Protein AF-S4NZG7-F1 (afdb_monomer)

InterPro domains:
  IPR000595 Cyclic nucleotide-binding domain [PS50042] (1-69)
  IPR014710 RmlC-like jelly roll fold [G3DSA:2.60.120.10] (1-69)
  IPR018490 Cyclic nucleotide-binding domain superfamily [SSF51206] (1-67)

Radius of gyration: 14.14 Å; Cα contacts (8 Å, |Δi|>4): 85; chains: 1; bounding box: 36×20×34 Å

Secondary structure (DSSP, 8-state):
--EEEEEE-SSSS-EEEEEEE-TT----HHHHHH-PPPSEEEEESSS-------HHHHHHHHHH-GGG-

Nearest PDB structures (foldseek):
  5j3u-assembly1_A  TM=8.868E-01  e=2.009E-01  Toxoplasma gondii
  5kjz-assembly1_A  TM=8.890E-01  e=2.292E-01  Homo sapiens
  6rsx-assembly1_A  TM=8.820E-01  e=2.448E-01  Euglena gracilis
  6bq8-assembly1_A  TM=8.981E-01  e=1.191E+00  Homo sapiens
  5l0n-assembly1_A  TM=8.428E-01  e=1.359E+00  Homo sapiens

Solvent-accessible surface area (backbone atoms only — not comparable to full-atom values): 4444 Å² total; per-residue (Å²): 84,36,32,40,32,28,33,64,49,94,78,73,90,55,69,46,81,74,52,74,48,49,86,91,66,85,79,68,60,63,30,54,76,73,68,46,83,68,76,60,50,78,43,73,78,41,84,58,88,80,86,85,80,50,58,68,56,54,51,54,50,37,72,77,40,68,80,79,112

Structure (mmCIF, N/CA/C/O backbone):
data_AF-S4NZG7-F1
#
_entry.id   AF-S4NZG7-F1
#
loop_
_atom_site.group_PDB
_atom_site.id
_atom_site.type_symbol
_atom_site.label_atom_id
_atom_site.label_alt_id
_atom_site.label_comp_id
_atom_site.label_asym_id
_atom_site.label_entity_id
_atom_site.label_seq_id
_atom_site.pdbx_PDB_ins_code
_atom_site.Cartn_x
_atom_site.Cartn_y
_atom_site.Cartn_z
_atom_site.occupancy
_atom_site.B_iso_or_equiv
_atom_site.auth_seq_id
_atom_site.auth_comp_id
_atom_site.auth_asym_id
_atom_site.auth_atom_id
_atom_site.pdbx_PDB_model_num
ATOM 1 N N . GLY A 1 1 ? -9.725 0.264 -14.044 1.00 87.38 1 GLY A N 1
ATOM 2 C CA . GLY A 1 1 ? -8.711 1.144 -13.433 1.00 87.38 1 GLY A CA 1
ATOM 3 C C . GLY A 1 1 ? -7.502 0.314 -13.068 1.00 87.38 1 GLY A C 1
ATOM 4 O O . GLY A 1 1 ? -7.661 -0.888 -12.915 1.00 87.38 1 GLY A O 1
ATOM 5 N N . ALA A 1 2 ? -6.327 0.928 -12.976 1.00 94.94 2 ALA A N 1
ATOM 6 C CA . ALA A 1 2 ? -5.095 0.272 -12.538 1.00 94.94 2 ALA A CA 1
ATOM 7 C C . ALA A 1 2 ? -4.209 1.304 -11.833 1.00 94.94 2 ALA A C 1
ATOM 9 O O . ALA A 1 2 ? -4.097 2.443 -12.308 1.00 94.94 2 ALA A O 1
ATOM 10 N N . LEU A 1 3 ? -3.597 0.906 -10.720 1.00 96.25 3 LEU A N 1
ATOM 11 C CA . LEU A 1 3 ? -2.712 1.747 -9.921 1.00 96.25 3 LEU A CA 1
ATOM 12 C C . LEU A 1 3 ? -1.288 1.197 -9.992 1.00 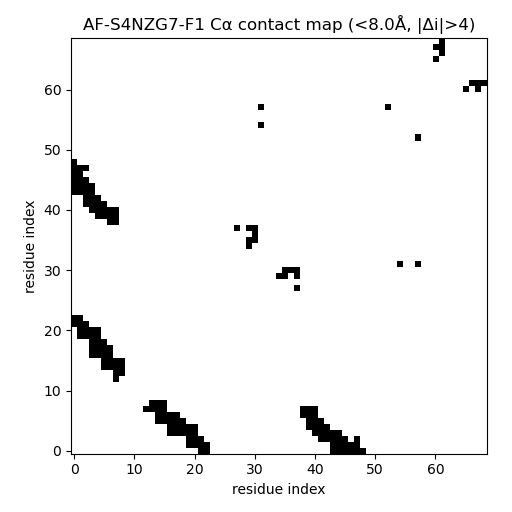96.25 3 LEU A C 1
ATOM 14 O O . LEU A 1 3 ? -1.051 0.021 -9.753 1.00 96.25 3 LEU A O 1
ATOM 18 N N . LEU A 1 4 ? -0.336 2.049 -10.338 1.00 96.00 4 LEU A N 1
ATOM 19 C CA . LEU A 1 4 ? 1.086 1.759 -10.288 1.00 96.00 4 LEU A CA 1
ATOM 20 C C . LEU A 1 4 ? 1.585 2.028 -8.871 1.00 96.00 4 LEU A C 1
ATOM 22 O O . LEU A 1 4 ? 1.452 3.158 -8.398 1.00 96.00 4 LEU A O 1
ATOM 26 N N . VAL A 1 5 ? 2.175 1.021 -8.234 1.00 95.00 5 VAL A N 1
ATOM 27 C CA . VAL A 1 5 ? 2.867 1.171 -6.955 1.00 95.00 5 VAL A CA 1
ATOM 28 C C . VAL A 1 5 ? 4.366 1.179 -7.219 1.00 95.00 5 VAL A C 1
ATOM 30 O O . VAL A 1 5 ? 4.905 0.298 -7.898 1.00 95.00 5 VAL A O 1
ATOM 33 N N . SER A 1 6 ? 5.041 2.202 -6.715 1.00 95.12 6 SER A N 1
ATOM 34 C CA . SER A 1 6 ? 6.474 2.403 -6.899 1.00 95.12 6 SER A CA 1
ATOM 35 C C . SER A 1 6 ? 7.144 2.852 -5.609 1.00 95.12 6 SER A C 1
ATOM 37 O O . SER A 1 6 ? 6.508 3.427 -4.730 1.00 95.12 6 SER A O 1
ATOM 39 N N . GLN A 1 7 ? 8.437 2.572 -5.480 1.00 92.75 7 GLN A N 1
ATOM 40 C CA . GLN A 1 7 ? 9.236 2.948 -4.318 1.00 92.75 7 GLN A CA 1
ATOM 41 C C . GLN A 1 7 ? 10.412 3.812 -4.756 1.00 92.75 7 GLN A C 1
ATOM 43 O O . GLN A 1 7 ? 11.042 3.537 -5.779 1.00 92.75 7 GLN A O 1
ATOM 48 N N . LYS A 1 8 ? 10.726 4.853 -3.981 1.00 90.06 8 LYS A N 1
ATOM 49 C CA . LYS A 1 8 ? 11.930 5.653 -4.218 1.00 90.06 8 LYS A CA 1
ATOM 50 C C . LYS A 1 8 ? 13.180 4.818 -3.926 1.00 90.06 8 LYS A C 1
ATOM 52 O O . LYS A 1 8 ? 13.225 4.109 -2.923 1.00 90.06 8 LYS A O 1
ATOM 57 N N . VAL A 1 9 ? 14.190 4.917 -4.788 1.00 87.75 9 VAL A N 1
ATOM 58 C CA . VAL A 1 9 ? 15.492 4.278 -4.548 1.00 87.75 9 VAL A CA 1
ATOM 59 C C . VAL A 1 9 ? 16.151 4.926 -3.326 1.00 87.75 9 VAL A C 1
ATOM 61 O O . VAL A 1 9 ? 16.080 6.144 -3.160 1.00 87.75 9 VAL A O 1
ATOM 64 N N . ALA A 1 10 ? 16.766 4.116 -2.460 1.00 81.81 10 ALA A N 1
ATOM 65 C CA . ALA A 1 10 ? 17.412 4.603 -1.238 1.00 81.81 10 ALA A CA 1
ATOM 66 C C . ALA A 1 10 ? 18.569 5.575 -1.533 1.00 81.81 10 ALA A C 1
ATOM 68 O O . ALA A 1 10 ? 18.759 6.551 -0.811 1.00 81.81 10 ALA A O 1
ATOM 69 N N . GLU A 1 11 ? 19.299 5.338 -2.623 1.00 83.69 11 GLU A N 1
ATOM 70 C CA . GLU A 1 11 ? 20.430 6.150 -3.062 1.00 83.69 11 GLU A CA 1
ATOM 71 C C . GLU A 1 11 ? 20.220 6.585 -4.520 1.00 83.69 11 GLU A C 1
ATOM 73 O O . GLU A 1 11 ? 20.184 5.757 -5.429 1.00 83.69 11 GLU A O 1
ATOM 78 N N . GLY A 1 12 ? 20.066 7.893 -4.743 1.00 76.75 12 GLY A N 1
ATOM 79 C CA . GLY A 1 12 ? 19.912 8.494 -6.072 1.00 76.75 12 GLY A CA 1
ATOM 80 C C . GLY A 1 12 ? 18.509 9.023 -6.390 1.00 76.75 12 GLY A C 1
ATOM 81 O O . GLY A 1 12 ? 17.609 9.064 -5.547 1.00 76.75 12 GLY A O 1
ATOM 82 N N . GLU A 1 13 ? 18.336 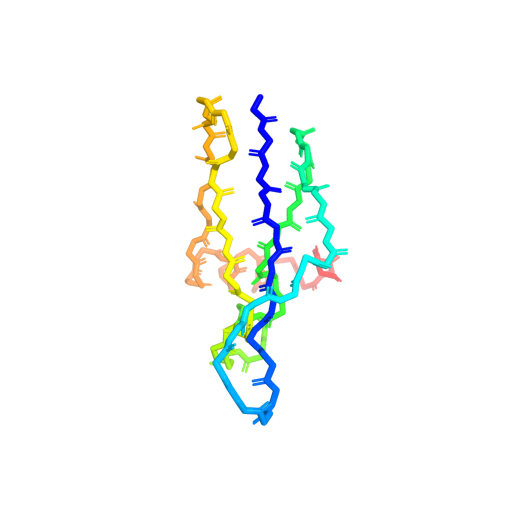9.478 -7.631 1.00 79.25 13 GLU A N 1
ATOM 83 C CA . GLU A 1 13 ? 17.058 9.960 -8.154 1.00 79.25 13 GLU A CA 1
ATOM 84 C C . GLU A 1 13 ? 16.389 8.867 -8.991 1.00 79.25 13 GLU A C 1
ATOM 86 O O . GLU A 1 13 ? 16.931 8.411 -9.995 1.00 79.25 13 GLU A O 1
ATOM 91 N N . GLY A 1 14 ? 15.204 8.428 -8.569 1.00 85.31 14 GLY A N 1
ATOM 92 C CA . GLY A 1 14 ? 14.428 7.438 -9.304 1.00 85.31 14 GLY A CA 1
ATOM 93 C C . GLY A 1 14 ? 13.364 6.765 -8.450 1.00 85.31 14 GLY A C 1
ATOM 94 O O . GLY A 1 14 ? 13.454 6.714 -7.220 1.00 85.31 14 GLY A O 1
ATOM 95 N N . GLU A 1 15 ? 12.352 6.228 -9.122 1.00 90.94 15 GLU A N 1
ATOM 96 C CA . GLU A 1 15 ? 11.377 5.329 -8.520 1.00 90.94 15 GLU A CA 1
ATOM 97 C C . GLU A 1 15 ? 11.369 3.996 -9.266 1.00 90.94 15 GLU A C 1
ATOM 99 O O . GLU A 1 15 ? 11.347 3.956 -10.497 1.00 90.94 15 GLU A O 1
ATOM 104 N N . VAL A 1 16 ? 11.361 2.904 -8.510 1.00 93.19 16 VAL A N 1
ATOM 105 C CA . VAL A 1 16 ? 11.296 1.539 -9.028 1.00 93.19 16 VAL A CA 1
ATOM 106 C C . VAL A 1 16 ? 9.850 1.074 -8.991 1.00 93.19 16 VAL A C 1
ATOM 108 O O . VAL A 1 16 ? 9.156 1.243 -7.988 1.00 93.19 16 VAL A O 1
ATOM 111 N N . HIS A 1 17 ? 9.385 0.494 -10.097 1.00 94.00 17 HIS A N 1
ATOM 112 C CA . HIS A 1 17 ? 8.092 -0.174 -10.132 1.00 94.00 17 HIS A CA 1
ATOM 113 C C . HIS A 1 17 ? 8.117 -1.402 -9.224 1.00 94.00 17 HIS A C 1
ATOM 115 O O . HIS A 1 17 ? 8.937 -2.294 -9.427 1.00 94.00 17 HIS A O 1
ATOM 121 N N . MET A 1 18 ? 7.193 -1.454 -8.269 1.00 93.56 18 MET A N 1
ATOM 122 C CA . MET A 1 18 ? 7.050 -2.601 -7.380 1.00 93.56 18 MET A CA 1
ATOM 123 C C . MET A 1 18 ? 6.022 -3.577 -7.949 1.00 93.56 18 MET A C 1
ATOM 125 O O . MET A 1 18 ? 6.339 -4.734 -8.205 1.00 93.56 18 MET A O 1
ATOM 129 N N . PHE A 1 19 ? 4.795 -3.101 -8.175 1.00 94.38 19 PHE A N 1
ATOM 130 C CA . PHE A 1 19 ? 3.699 -3.894 -8.734 1.00 94.38 19 PHE A CA 1
ATOM 131 C C . PHE A 1 19 ? 2.557 -2.994 -9.231 1.00 94.38 19 PHE A C 1
ATOM 133 O O . PHE A 1 19 ? 2.564 -1.771 -9.048 1.00 94.38 19 PHE A O 1
ATOM 140 N N . THR A 1 20 ? 1.584 -3.595 -9.918 1.00 95.62 20 THR A N 1
ATOM 141 C CA . THR A 1 20 ? 0.360 -2.922 -10.373 1.00 95.62 20 THR A CA 1
ATOM 142 C C . THR A 1 20 ? -0.826 -3.468 -9.598 1.00 95.62 20 THR A C 1
ATOM 144 O O . THR A 1 20 ? -1.047 -4.674 -9.644 1.00 95.62 20 THR A O 1
ATOM 147 N N . ALA A 1 21 ? -1.588 -2.586 -8.956 1.00 95.31 21 ALA A N 1
ATOM 148 C CA . ALA A 1 21 ? -2.826 -2.940 -8.286 1.00 95.31 21 ALA A CA 1
ATOM 149 C C . ALA A 1 21 ? -4.048 -2.795 -9.213 1.00 95.31 21 ALA A C 1
ATOM 151 O O . ALA A 1 21 ? -4.168 -1.838 -9.995 1.00 95.31 21 ALA A O 1
ATOM 152 N N . TYR A 1 22 ? -4.973 -3.740 -9.101 1.00 95.38 22 TYR A N 1
ATOM 153 C CA . TYR A 1 22 ? -6.181 -3.908 -9.900 1.00 95.38 22 TYR A CA 1
ATOM 154 C C . TYR A 1 22 ? -7.455 -3.719 -9.055 1.00 95.38 22 TYR A C 1
ATOM 156 O O . TYR A 1 22 ? -7.411 -3.680 -7.825 1.00 95.38 22 TYR A O 1
ATOM 164 N N . PRO A 1 23 ? -8.634 -3.553 -9.688 1.00 95.00 23 PRO A N 1
ATOM 165 C CA . PRO A 1 23 ? -9.883 -3.382 -8.954 1.00 95.00 23 PRO A CA 1
ATOM 166 C C . PRO A 1 23 ? -10.177 -4.573 -8.032 1.00 95.00 23 PRO A C 1
ATOM 168 O O . PRO A 1 23 ? -10.178 -5.714 -8.483 1.00 95.00 23 PRO A O 1
ATOM 171 N N . GLY A 1 24 ? -10.484 -4.281 -6.768 1.00 93.56 24 GLY A N 1
ATOM 172 C CA . GLY A 1 24 ? -10.717 -5.284 -5.722 1.00 93.56 24 GLY A CA 1
ATOM 173 C C . GLY 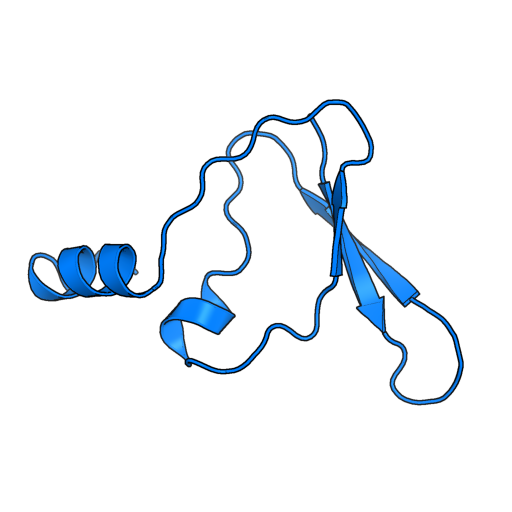A 1 24 ? -9.554 -5.421 -4.737 1.00 93.56 24 GLY A C 1
ATOM 174 O O . GLY A 1 24 ? -9.755 -5.954 -3.651 1.00 93.56 24 GLY A O 1
ATOM 175 N N . GLU A 1 25 ? -8.379 -4.890 -5.074 1.00 93.50 25 GLU A N 1
ATOM 176 C CA . GLU A 1 2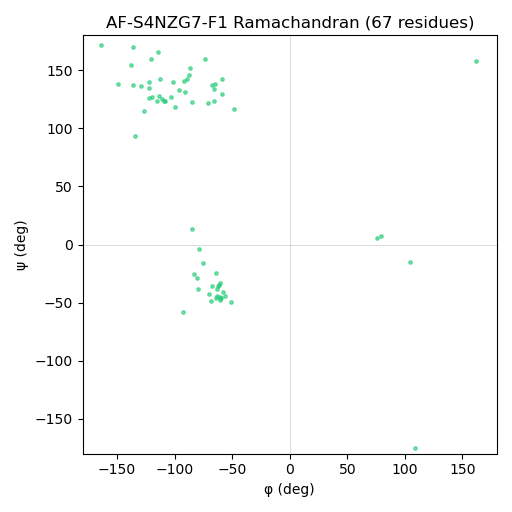5 ? -7.211 -4.887 -4.193 1.00 93.50 25 GLU A CA 1
ATOM 177 C C . GLU A 1 25 ? -7.212 -3.669 -3.256 1.00 93.50 25 GLU A C 1
ATOM 179 O O . GLU A 1 25 ? -7.781 -2.615 -3.565 1.00 93.50 25 GLU A O 1
ATOM 184 N N . VAL A 1 26 ? -6.598 -3.834 -2.081 1.00 91.06 26 VAL A N 1
ATOM 185 C CA . VAL A 1 26 ? -6.538 -2.825 -1.015 1.00 91.06 26 VAL A CA 1
ATOM 186 C C . VAL A 1 26 ? -5.081 -2.533 -0.691 1.00 91.06 26 VAL A C 1
ATOM 188 O O . VAL A 1 26 ? -4.332 -3.434 -0.336 1.00 91.06 26 VAL A O 1
ATOM 191 N N . GLU A 1 27 ? -4.711 -1.255 -0.746 1.00 91.06 27 GLU A N 1
ATOM 192 C CA . GLU A 1 27 ? -3.343 -0.783 -0.523 1.00 91.06 27 GLU A CA 1
ATOM 193 C C . GLU A 1 27 ? -3.261 0.208 0.642 1.00 91.06 27 GLU A C 1
ATOM 195 O O . GLU A 1 27 ? -4.251 0.829 1.031 1.00 91.06 27 GLU A O 1
ATOM 200 N N . GLY A 1 28 ? -2.059 0.382 1.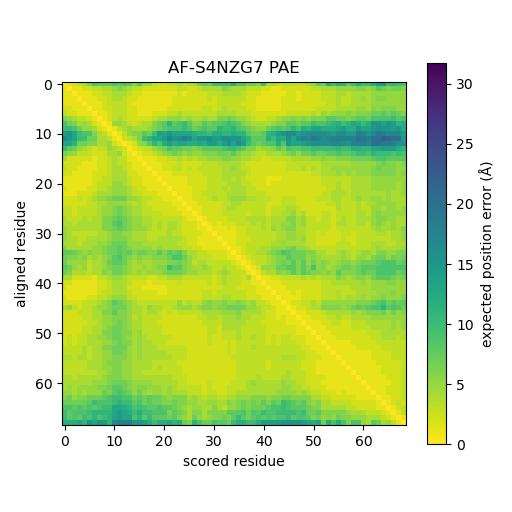200 1.00 88.19 28 GLY A N 1
ATOM 201 C CA . GLY A 1 28 ? -1.801 1.353 2.273 1.00 88.19 28 GLY A CA 1
ATOM 202 C C . GLY A 1 28 ? -2.228 0.906 3.677 1.00 88.19 28 GLY A C 1
ATOM 203 O O . GLY A 1 28 ? -2.137 1.693 4.619 1.00 88.19 28 GLY A O 1
ATOM 204 N N . GLY A 1 29 ? -2.646 -0.355 3.846 1.00 88.56 29 GLY A N 1
ATOM 205 C CA . GLY A 1 29 ? -3.074 -0.900 5.140 1.00 88.56 29 GLY A CA 1
ATOM 206 C C . GLY A 1 29 ? -1.995 -0.818 6.223 1.00 88.56 29 GLY A C 1
ATOM 207 O O . GLY A 1 29 ? -2.288 -0.415 7.345 1.00 88.56 29 GLY A O 1
ATOM 208 N N . LEU A 1 30 ? -0.731 -1.096 5.883 1.00 87.00 30 LEU A N 1
ATOM 209 C CA . LEU A 1 30 ? 0.376 -1.011 6.844 1.00 87.00 30 LEU A CA 1
ATOM 210 C C . LEU A 1 30 ? 0.538 0.396 7.425 1.00 87.00 30 LEU A C 1
ATOM 212 O O . LEU A 1 30 ? 0.619 0.530 8.640 1.00 87.00 30 LEU A O 1
ATOM 216 N N . ALA A 1 31 ? 0.498 1.437 6.588 1.00 88.56 31 ALA A N 1
ATOM 217 C CA . ALA A 1 31 ? 0.621 2.822 7.048 1.00 88.56 31 ALA A CA 1
ATOM 218 C C . ALA A 1 31 ? -0.503 3.211 8.024 1.00 88.56 31 ALA A C 1
ATOM 220 O O . ALA A 1 31 ? -0.299 3.979 8.965 1.00 88.56 31 ALA A O 1
ATOM 221 N N . VAL A 1 32 ? -1.703 2.651 7.833 1.00 90.19 32 VAL A N 1
ATOM 222 C CA . VAL A 1 32 ? -2.814 2.837 8.769 1.00 90.19 32 VAL A CA 1
ATOM 223 C C . VAL A 1 32 ? -2.525 2.137 10.095 1.00 90.19 32 VAL A C 1
ATOM 225 O O . VAL A 1 32 ? -2.661 2.775 11.135 1.00 90.19 32 VAL A O 1
ATOM 228 N N . LEU A 1 33 ? -2.106 0.869 10.062 1.00 88.12 33 LEU A N 1
ATOM 229 C CA . LEU A 1 33 ? -1.915 0.029 11.251 1.00 88.12 33 LEU A CA 1
ATOM 230 C C . LEU A 1 33 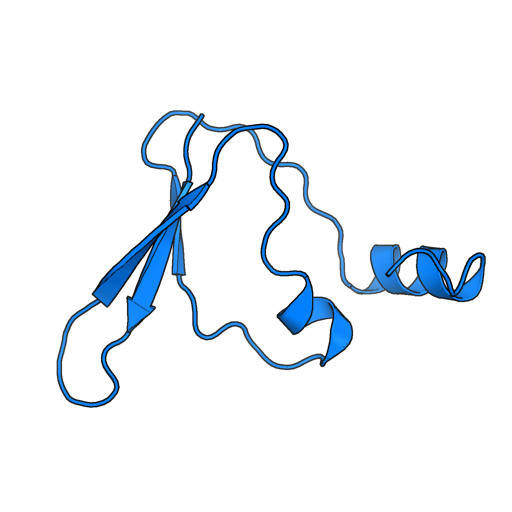? -0.719 0.452 12.111 1.00 88.12 33 LEU A C 1
ATOM 232 O O . LEU A 1 33 ? -0.828 0.481 13.336 1.00 88.12 33 LEU A O 1
ATOM 236 N N . THR A 1 34 ? 0.410 0.787 11.484 1.00 88.25 34 THR A N 1
ATOM 237 C CA . THR A 1 34 ? 1.625 1.222 12.190 1.00 88.25 34 THR A CA 1
ATOM 238 C C . THR A 1 34 ? 1.581 2.707 12.532 1.00 88.25 34 THR A C 1
ATOM 240 O O . THR A 1 34 ? 2.202 3.147 13.495 1.00 88.25 34 THR A O 1
ATOM 243 N N . GLY A 1 35 ? 0.822 3.497 11.767 1.00 85.25 35 GLY A N 1
ATOM 244 C CA . GLY A 1 35 ? 0.830 4.953 11.859 1.00 85.25 35 GLY A CA 1
ATOM 245 C C . GLY A 1 35 ? 2.063 5.607 11.231 1.00 85.25 35 GLY A C 1
ATOM 246 O O . GLY A 1 35 ? 2.202 6.824 11.348 1.00 85.25 35 GLY A O 1
ATOM 247 N N . GLU A 1 36 ? 2.927 4.835 10.572 1.00 88.00 36 GLU A N 1
ATOM 248 C CA . GLU A 1 36 ? 4.091 5.347 9.851 1.00 88.00 36 GLU A CA 1
ATOM 249 C C . GLU A 1 36 ? 3.719 5.725 8.406 1.00 88.00 36 GLU A C 1
ATOM 251 O O . GLU A 1 36 ? 2.868 5.072 7.792 1.00 88.00 36 GLU A O 1
ATOM 256 N N . PRO A 1 37 ? 4.333 6.769 7.820 1.00 84.12 37 PRO A N 1
ATOM 257 C CA . PRO A 1 37 ? 4.120 7.106 6.416 1.00 84.12 37 PRO A CA 1
ATOM 258 C C . PRO A 1 37 ? 4.499 5.953 5.474 1.00 84.12 37 PRO A C 1
ATOM 260 O O . PRO A 1 37 ? 5.502 5.273 5.674 1.00 84.12 37 PRO A O 1
ATOM 263 N N . SER A 1 38 ? 3.726 5.769 4.400 1.00 84.12 38 SER A N 1
ATOM 264 C CA . SER A 1 38 ? 4.070 4.811 3.343 1.00 84.12 38 SER A CA 1
ATOM 265 C C . SER A 1 38 ? 5.342 5.243 2.609 1.00 84.12 38 SER A C 1
ATOM 267 O O . SER A 1 38 ? 5.445 6.385 2.163 1.00 84.12 38 SER A O 1
ATOM 269 N N . PHE A 1 39 ? 6.269 4.305 2.401 1.00 84.94 39 PHE A N 1
ATOM 270 C CA . PHE A 1 39 ? 7.436 4.491 1.528 1.00 84.94 39 PHE A CA 1
ATOM 271 C C . PHE A 1 39 ? 7.102 4.349 0.031 1.00 84.94 39 PHE A C 1
ATOM 273 O O . PHE A 1 39 ? 7.976 4.532 -0.819 1.00 84.94 39 PHE A O 1
ATOM 280 N N . PHE A 1 40 ? 5.852 4.009 -0.296 1.00 90.81 40 PHE A N 1
ATOM 281 C CA . PHE A 1 40 ? 5.383 3.793 -1.661 1.00 90.81 40 PHE A CA 1
ATOM 282 C C . PHE A 1 40 ? 4.604 4.990 -2.212 1.00 90.81 40 PHE A C 1
ATOM 284 O O . PHE A 1 40 ? 3.740 5.553 -1.536 1.00 90.81 40 PHE A O 1
ATOM 291 N N . SER A 1 41 ? 4.855 5.293 -3.483 1.00 92.38 41 SER A N 1
ATOM 292 C CA . SER A 1 41 ? 4.065 6.174 -4.339 1.00 92.38 41 SER A CA 1
ATOM 293 C C . SER A 1 41 ? 3.015 5.350 -5.084 1.00 92.38 41 SER A C 1
ATOM 295 O O . SER A 1 41 ? 3.339 4.341 -5.706 1.00 92.38 41 SER A O 1
ATOM 297 N N . ILE A 1 42 ? 1.759 5.799 -5.067 1.00 93.88 42 ILE A N 1
ATOM 298 C CA . ILE A 1 42 ? 0.663 5.162 -5.809 1.00 93.88 42 ILE A CA 1
ATOM 299 C C . ILE A 1 42 ? 0.163 6.139 -6.871 1.00 93.88 42 ILE A C 1
ATOM 301 O O . ILE A 1 42 ? -0.228 7.264 -6.556 1.00 93.88 42 ILE A O 1
ATOM 305 N N . ARG A 1 43 ? 0.162 5.723 -8.141 1.00 95.06 43 ARG A N 1
ATOM 306 C CA . ARG A 1 43 ? -0.282 6.550 -9.273 1.00 95.06 43 ARG A CA 1
ATOM 307 C C . ARG A 1 43 ? -1.289 5.828 -10.149 1.00 95.06 43 ARG A C 1
ATOM 309 O O . ARG A 1 43 ? -1.095 4.676 -10.512 1.00 95.06 43 ARG A O 1
ATOM 316 N N . ALA A 1 44 ? -2.348 6.517 -10.556 1.00 96.12 44 ALA A N 1
ATOM 317 C CA . ALA A 1 44 ? -3.298 5.959 -11.509 1.00 96.12 44 ALA A CA 1
ATOM 318 C C . ALA A 1 44 ? -2.674 5.876 -12.913 1.00 96.12 44 ALA A C 1
ATOM 320 O O . ALA A 1 44 ? -2.279 6.893 -13.479 1.00 96.12 44 ALA A O 1
ATOM 321 N N . LYS A 1 45 ? -2.612 4.670 -13.491 1.00 91.94 45 LYS A N 1
ATOM 322 C CA . LYS A 1 45 ? -2.145 4.448 -14.875 1.00 91.94 45 LYS A CA 1
ATOM 323 C C . LYS A 1 45 ? -3.241 4.738 -15.907 1.00 91.94 45 LYS A C 1
ATOM 325 O O . LYS A 1 45 ? -2.967 5.133 -17.036 1.00 91.94 45 LYS A O 1
ATOM 330 N N . HIS A 1 46 ? -4.492 4.546 -15.502 1.00 92.50 46 HIS A N 1
ATOM 331 C CA . HIS A 1 46 ? -5.698 4.813 -16.284 1.00 92.50 46 HIS A CA 1
ATOM 332 C C . HIS A 1 46 ? -6.736 5.506 -15.400 1.00 92.50 46 HIS A C 1
ATOM 334 O O . HIS A 1 46 ? -6.589 5.503 -14.174 1.00 92.50 46 HIS A O 1
ATOM 340 N N . PHE A 1 47 ? -7.827 6.008 -15.991 1.00 95.00 47 PHE A N 1
ATOM 341 C CA . PHE A 1 47 ? -8.995 6.448 -15.223 1.00 95.00 47 PHE A CA 1
ATOM 342 C C . PHE A 1 47 ? -9.394 5.370 -14.208 1.00 95.00 47 PHE A C 1
ATOM 344 O O . PHE A 1 47 ? -9.707 4.223 -14.550 1.00 95.00 47 PHE A O 1
ATOM 351 N N . SER A 1 48 ? -9.297 5.739 -12.935 1.00 94.94 48 SER A N 1
ATOM 352 C CA . SER A 1 48 ? -9.450 4.834 -11.805 1.00 94.94 48 SER A CA 1
ATOM 353 C C . SER A 1 48 ? -10.321 5.510 -10.763 1.00 94.94 48 SER A C 1
ATOM 355 O O . SER A 1 48 ? -10.168 6.698 -10.490 1.00 94.94 48 SER A O 1
ATOM 357 N N . A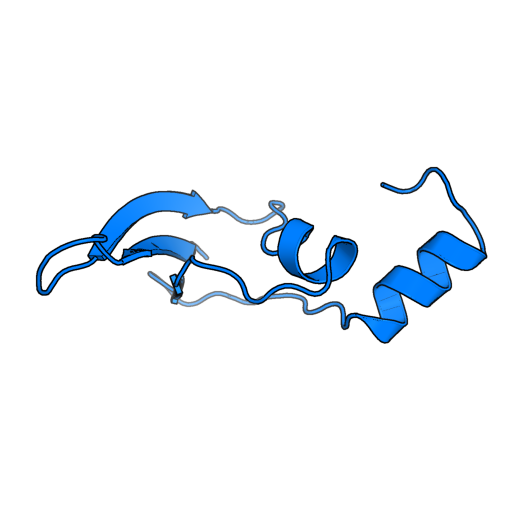RG A 1 49 ? -11.250 4.744 -10.199 1.00 95.12 49 ARG A N 1
ATOM 358 C CA . ARG A 1 49 ? -12.089 5.173 -9.086 1.00 95.12 49 ARG A CA 1
ATOM 359 C C . ARG A 1 49 ? -11.623 4.417 -7.855 1.00 95.12 49 ARG A C 1
ATOM 361 O O . ARG A 1 49 ? -11.585 3.190 -7.892 1.00 95.12 49 ARG A O 1
ATOM 368 N N . ILE A 1 50 ? -11.257 5.147 -6.812 1.00 94.38 50 ILE A N 1
ATOM 369 C CA . ILE A 1 50 ? -10.718 4.581 -5.576 1.00 94.38 50 ILE A CA 1
ATOM 370 C C . ILE A 1 50 ? -11.699 4.806 -4.427 1.00 94.38 50 ILE A C 1
ATOM 372 O O . ILE A 1 50 ? -12.358 5.844 -4.363 1.00 94.38 50 ILE A O 1
ATOM 376 N N . GLY A 1 51 ? -11.806 3.817 -3.542 1.00 94.81 51 GLY A N 1
ATOM 377 C CA . GLY A 1 51 ? -12.393 3.998 -2.219 1.00 94.81 51 GLY A CA 1
ATOM 378 C C . GLY A 1 51 ? -11.300 4.412 -1.240 1.00 94.81 51 GLY A C 1
ATOM 379 O O . GLY A 1 51 ? -10.178 3.922 -1.339 1.00 94.81 51 GLY A O 1
ATOM 380 N N . LEU A 1 52 ? -11.616 5.308 -0.309 1.00 93.25 52 LEU A N 1
ATOM 381 C CA . LEU A 1 52 ? -10.688 5.744 0.730 1.00 93.25 52 LEU A CA 1
ATOM 382 C C . LEU A 1 52 ? -11.280 5.416 2.098 1.00 93.25 52 LEU A C 1
ATOM 384 O O . LEU A 1 52 ? -12.396 5.832 2.407 1.00 93.25 52 LEU A O 1
ATOM 388 N N . LEU A 1 53 ? -10.511 4.713 2.924 1.00 92.25 53 LEU A N 1
ATOM 389 C CA . LEU A 1 53 ? -10.800 4.550 4.343 1.00 92.25 53 LEU A CA 1
ATOM 390 C C . LEU A 1 53 ? -9.774 5.352 5.134 1.00 92.25 53 LEU A C 1
ATOM 392 O O . LEU A 1 53 ? -8.569 5.175 4.971 1.00 92.25 53 LEU A O 1
ATOM 396 N N . SER A 1 54 ? -10.257 6.260 5.978 1.00 91.94 54 SER A N 1
ATOM 397 C CA . SER A 1 54 ? -9.379 7.032 6.855 1.00 91.94 54 SER A CA 1
ATOM 398 C C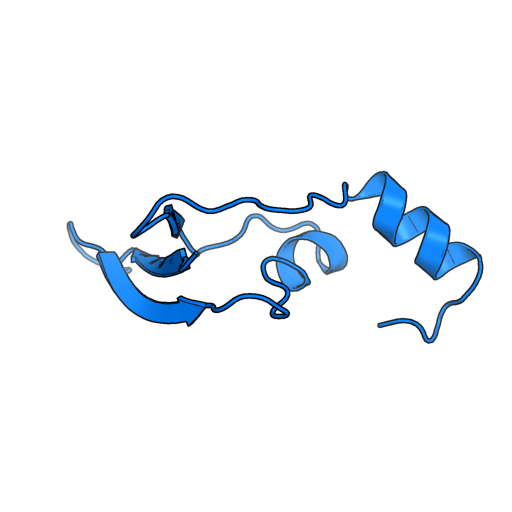 . SER A 1 54 ? -8.850 6.163 7.997 1.00 91.94 54 SER A C 1
ATOM 400 O O . SER A 1 54 ? -9.487 5.178 8.380 1.00 91.94 54 SER A O 1
ATOM 402 N N . LYS A 1 55 ? -7.738 6.583 8.613 1.00 91.19 55 LYS A N 1
ATOM 403 C CA . LYS A 1 55 ? -7.221 5.953 9.836 1.00 91.19 55 LYS A CA 1
ATOM 404 C C . LYS A 1 55 ? -8.313 5.835 10.901 1.00 91.19 55 LYS A C 1
ATOM 406 O O . LYS A 1 55 ? -8.552 4.749 11.411 1.00 91.19 55 LYS A O 1
ATOM 411 N N . THR A 1 56 ? -9.034 6.920 11.179 1.00 94.06 56 THR A N 1
ATOM 412 C CA . THR A 1 56 ? -10.124 6.922 12.164 1.00 94.06 56 THR A CA 1
ATOM 413 C C . THR A 1 56 ? -11.186 5.874 11.841 1.00 94.06 56 THR A C 1
ATOM 415 O O . THR A 1 56 ? -11.587 5.124 12.724 1.00 94.06 56 THR A O 1
ATOM 418 N N . THR A 1 57 ? -11.595 5.765 10.574 1.00 94.12 57 THR A N 1
ATOM 419 C CA . THR A 1 57 ? -12.589 4.775 10.134 1.00 94.12 57 THR A CA 1
ATOM 420 C C . THR A 1 57 ? -12.110 3.347 10.387 1.00 94.12 57 THR A C 1
ATOM 422 O O . THR A 1 57 ? -12.849 2.552 10.960 1.00 94.12 57 THR A O 1
ATOM 425 N N . VAL A 1 58 ? -10.872 3.024 10.002 1.00 92.00 58 VAL A N 1
ATOM 426 C CA . VAL A 1 58 ? -10.309 1.678 10.190 1.00 92.00 58 VAL A CA 1
ATOM 427 C C . VAL A 1 58 ? -10.206 1.333 11.676 1.00 92.00 58 VAL A C 1
ATOM 429 O O . VAL A 1 58 ? -10.636 0.257 12.083 1.00 92.00 58 VAL A O 1
ATOM 432 N N . TYR A 1 59 ? -9.728 2.260 12.510 1.00 92.06 59 TYR A N 1
ATOM 433 C CA . TYR A 1 59 ? -9.592 2.028 13.951 1.00 92.06 59 TYR A CA 1
ATOM 434 C C . TYR A 1 59 ? -10.943 1.882 14.655 1.00 92.06 59 TYR A C 1
ATOM 436 O O . TYR A 1 59 ? -11.059 1.069 15.570 1.00 92.06 59 TYR A O 1
ATOM 444 N N . SER A 1 60 ? -11.976 2.617 14.231 1.00 94.75 60 SER A N 1
ATOM 445 C CA . SER A 1 60 ? -13.339 2.415 14.734 1.00 94.75 60 SER A CA 1
ATOM 446 C C . SER A 1 60 ? -13.844 1.003 14.434 1.00 94.75 60 SER A C 1
ATOM 448 O O . SER A 1 60 ? -14.350 0.340 15.336 1.00 94.75 60 SER A O 1
ATOM 450 N N . ILE A 1 61 ? -13.631 0.504 13.211 1.00 93.75 61 ILE A N 1
ATOM 451 C CA . ILE A 1 61 ? -14.021 -0.864 12.832 1.00 93.75 61 ILE A CA 1
ATOM 452 C C . ILE A 1 61 ? -13.238 -1.896 13.654 1.00 93.75 61 ILE A C 1
ATOM 45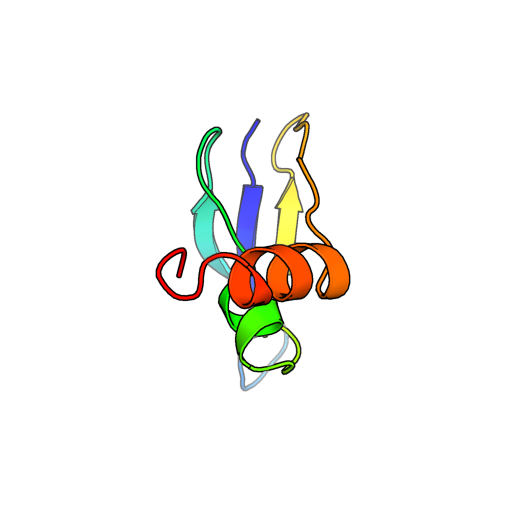4 O O . ILE A 1 61 ? -13.834 -2.828 14.189 1.00 93.75 61 ILE A O 1
ATOM 458 N N . MET A 1 62 ? -11.920 -1.725 13.802 1.00 92.69 62 MET A N 1
ATOM 459 C CA . MET A 1 62 ? -11.082 -2.623 14.609 1.00 92.69 62 MET A CA 1
ATOM 460 C C . MET A 1 62 ? -11.486 -2.631 16.085 1.00 92.69 62 MET A C 1
ATOM 462 O O . MET A 1 62 ? -11.433 -3.671 16.735 1.00 92.69 62 MET A O 1
ATOM 466 N N . ARG A 1 63 ? -11.906 -1.482 16.628 1.00 92.56 63 ARG A N 1
ATOM 467 C CA . ARG A 1 63 ? -12.377 -1.377 18.012 1.00 92.56 63 ARG A CA 1
ATOM 468 C C . ARG A 1 63 ? -13.636 -2.213 18.252 1.00 92.56 63 ARG A C 1
ATOM 470 O O . ARG A 1 63 ? -13.768 -2.795 19.323 1.00 92.56 63 ARG A O 1
ATOM 477 N N . GLU A 1 64 ? -14.547 -2.255 17.284 1.00 96.25 64 GLU A N 1
ATOM 478 C CA . GLU A 1 64 ? -15.779 -3.052 17.361 1.00 96.25 64 GLU A CA 1
ATOM 479 C C . GLU A 1 64 ? -15.535 -4.531 17.035 1.00 96.25 64 GLU A C 1
ATOM 481 O O . GLU A 1 64 ? -16.102 -5.414 17.677 1.00 96.25 64 GLU A O 1
ATOM 486 N N . ARG A 1 65 ? -14.667 -4.812 16.057 1.00 94.69 65 ARG A N 1
ATOM 487 C CA . ARG A 1 65 ? -14.300 -6.164 15.629 1.00 94.69 65 ARG A CA 1
ATOM 488 C C . ARG A 1 65 ? -12.774 -6.265 15.471 1.00 94.69 65 ARG A C 1
ATOM 490 O O . ARG A 1 65 ? -12.253 -5.987 14.398 1.00 94.69 65 ARG A O 1
ATOM 497 N N . PRO A 1 66 ? -12.035 -6.704 16.501 1.00 87.44 66 PRO A N 1
ATOM 498 C CA . PRO A 1 66 ? -10.568 -6.734 16.455 1.00 87.44 66 PRO A CA 1
ATOM 499 C C . PRO A 1 66 ? -9.969 -7.679 15.404 1.00 87.44 66 PRO A C 1
ATOM 501 O O . PRO A 1 66 ? -8.857 -7.451 14.948 1.00 87.44 66 PRO A O 1
ATOM 504 N N . SER A 1 67 ? -10.703 -8.716 14.988 1.00 89.12 67 SER A N 1
ATOM 505 C CA . SER A 1 67 ? -10.253 -9.740 14.031 1.00 89.12 67 SER A CA 1
ATOM 506 C C . SER A 1 67 ? -10.427 -9.369 12.550 1.00 89.12 67 SER A C 1
ATOM 508 O O . SER A 1 67 ? -10.383 -10.244 11.691 1.00 89.12 67 SER A O 1
ATOM 510 N N . VAL A 1 68 ? -10.703 -8.099 12.231 1.00 83.81 68 VAL A N 1
ATOM 511 C CA . VAL A 1 68 ? -10.853 -7.642 10.831 1.00 83.81 68 VAL A CA 1
ATOM 512 C C . VAL A 1 68 ? -9.556 -7.496 10.060 1.00 83.81 68 VAL A C 1
ATOM 514 O O . VAL A 1 68 ? -9.617 -7.343 8.841 1.00 83.81 68 VAL A O 1
ATOM 517 N N . VAL A 1 69 ? -8.435 -7.466 10.772 1.00 73.50 69 VAL A N 1
ATOM 518 C CA . VAL A 1 69 ? -7.093 -7.286 10.219 1.00 73.50 69 VAL A CA 1
ATOM 519 C C . VAL A 1 69 ? -6.371 -8.617 10.219 1.00 73.50 69 VAL A C 1
ATOM 521 O O . VAL A 1 69 ? -6.478 -9.323 11.247 1.00 73.50 69 VAL A O 1
#

Sequence (69 aa):
GALLVSQKVAEGEGEVHMFTAYPGEVEGGLAVLTGEPSFFSIRAKHFSRIGLLSKTTVYSIMRERPSVV

Organism: NCBI:txid116150

Mean predicted aligned error: 4.36 Å

Foldseek 3Di:
DKKFKWAADPDDGDIDTDDIDDPPDDDDVVCLVVVPDDRIDIGDPDDDDDDDDDSVRVVVVCVVPVPPD

pLDDT: mean 90.87, std 4.79, range [73.5, 96.25]